Protein AF-A0A8T7A1K0-F1 (afdb_monomer_lite)

Radius of gyration: 29.69 Å; chains: 1; bounding box: 68×45×91 Å

Structure (mmCIF, N/CA/C/O backbone):
data_AF-A0A8T7A1K0-F1
#
_entry.id   AF-A0A8T7A1K0-F1
#
loop_
_atom_site.group_PDB
_atom_site.id
_atom_site.type_symbol
_atom_site.label_atom_id
_atom_site.label_alt_id
_atom_site.label_comp_id
_atom_site.label_asym_id
_atom_site.label_entity_id
_atom_site.label_seq_id
_atom_site.pdbx_PDB_ins_code
_atom_site.Cartn_x
_atom_site.Cartn_y
_atom_site.Cartn_z
_atom_site.occupancy
_atom_site.B_iso_or_equiv
_atom_site.auth_seq_id
_atom_site.auth_comp_id
_atom_site.auth_asym_id
_atom_site.auth_atom_id
_atom_site.pdbx_PDB_model_num
ATOM 1 N N . MET A 1 1 ? 40.789 17.566 -39.206 1.00 53.28 1 MET A N 1
ATOM 2 C CA . MET A 1 1 ? 39.377 17.241 -39.528 1.00 53.28 1 MET A CA 1
ATOM 3 C C . MET A 1 1 ? 38.989 15.782 -39.251 1.00 53.28 1 MET A C 1
ATOM 5 O O . MET A 1 1 ? 37.881 15.565 -38.792 1.00 53.28 1 MET A O 1
ATOM 9 N N . LYS A 1 2 ? 39.870 14.783 -39.444 1.00 48.75 2 LYS A N 1
ATOM 10 C CA . LYS A 1 2 ? 39.539 13.360 -39.187 1.00 48.75 2 LYS A CA 1
ATOM 11 C C . LYS A 1 2 ? 39.328 12.989 -37.703 1.00 48.75 2 LYS A C 1
ATOM 13 O O . LYS A 1 2 ? 38.515 12.124 -37.417 1.00 48.75 2 LYS A O 1
ATOM 18 N N . ILE A 1 3 ? 39.993 13.676 -36.768 1.00 56.47 3 ILE A N 1
ATOM 19 C CA . ILE A 1 3 ? 39.852 13.426 -35.317 1.00 56.47 3 ILE A CA 1
ATOM 20 C C . ILE A 1 3 ? 38.494 13.916 -34.776 1.00 56.47 3 ILE A C 1
ATOM 22 O O . ILE A 1 3 ? 37.881 13.238 -33.961 1.00 56.47 3 ILE A O 1
ATOM 26 N N . PHE A 1 4 ? 37.968 15.035 -35.289 1.00 53.81 4 PHE A N 1
ATOM 27 C CA . PHE A 1 4 ? 36.650 15.550 -34.889 1.00 53.81 4 PHE A CA 1
ATOM 28 C C . PHE A 1 4 ? 35.489 14.649 -35.346 1.00 53.81 4 PHE A C 1
ATOM 30 O O . PHE A 1 4 ? 34.501 14.531 -34.631 1.00 53.81 4 PHE A O 1
ATOM 37 N N . LEU A 1 5 ? 35.623 13.956 -36.486 1.00 52.69 5 LEU A N 1
ATOM 38 C CA . LEU A 1 5 ? 34.610 13.000 -36.952 1.00 52.69 5 LEU A CA 1
ATOM 39 C C . LEU A 1 5 ? 34.560 11.726 -36.087 1.00 52.69 5 LEU A C 1
ATOM 41 O O . LEU A 1 5 ? 33.483 11.190 -35.850 1.00 52.69 5 LEU A O 1
ATOM 45 N N . ALA A 1 6 ? 35.711 11.256 -35.595 1.00 54.78 6 ALA A N 1
ATOM 46 C CA . ALA A 1 6 ? 35.792 10.059 -34.755 1.00 54.78 6 ALA A CA 1
ATOM 47 C C . ALA A 1 6 ? 35.216 10.286 -33.343 1.00 54.78 6 ALA A C 1
ATOM 49 O O . ALA A 1 6 ? 34.571 9.397 -32.796 1.00 54.78 6 ALA A O 1
ATOM 50 N N . ILE A 1 7 ? 35.389 11.488 -32.778 1.00 59.19 7 ILE A N 1
ATOM 51 C CA . ILE A 1 7 ? 34.810 11.859 -31.475 1.00 59.19 7 ILE A CA 1
ATOM 52 C C . ILE A 1 7 ? 33.282 12.020 -31.577 1.00 59.19 7 ILE A C 1
ATOM 54 O O . ILE A 1 7 ? 32.561 11.572 -30.689 1.00 59.19 7 ILE A O 1
ATOM 58 N N . ALA A 1 8 ? 32.770 12.578 -32.679 1.00 58.97 8 ALA A N 1
ATOM 59 C CA . ALA A 1 8 ? 31.328 12.705 -32.909 1.00 58.97 8 ALA A CA 1
ATOM 60 C C . ALA A 1 8 ? 30.619 11.345 -33.091 1.00 58.97 8 ALA A C 1
ATOM 62 O O . ALA A 1 8 ? 29.506 11.165 -32.605 1.00 58.97 8 ALA A O 1
ATOM 63 N N . LEU A 1 9 ? 31.272 10.372 -33.740 1.00 56.09 9 LEU A N 1
ATOM 64 C CA . LEU A 1 9 ? 30.742 9.010 -33.905 1.00 56.09 9 LEU A CA 1
ATOM 65 C C . LEU A 1 9 ? 30.748 8.193 -32.605 1.00 56.09 9 LEU A C 1
ATOM 67 O O . LEU A 1 9 ? 29.850 7.383 -32.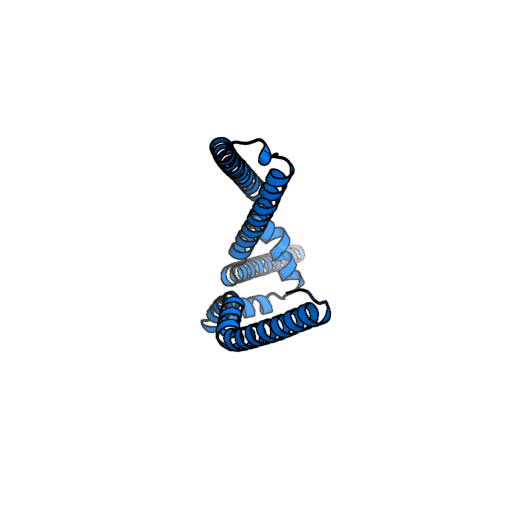413 1.00 56.09 9 LEU A O 1
ATOM 71 N N . LEU A 1 10 ? 31.715 8.421 -31.708 1.00 54.88 10 LEU A N 1
ATOM 72 C CA . LEU A 1 10 ? 31.738 7.799 -30.379 1.00 54.88 10 LEU A CA 1
ATOM 73 C C . LEU A 1 10 ? 30.656 8.368 -29.453 1.00 54.88 10 LEU A C 1
ATOM 75 O O . LEU A 1 10 ? 30.056 7.617 -28.698 1.00 54.88 10 LEU A O 1
ATOM 79 N N . LEU A 1 11 ? 30.372 9.672 -29.520 1.00 55.16 11 LEU A N 1
ATOM 80 C CA . LEU A 1 11 ? 29.328 10.296 -28.696 1.00 55.16 11 LEU A CA 1
ATOM 81 C C . LEU A 1 11 ? 27.905 9.892 -29.122 1.00 55.16 11 LEU A C 1
ATOM 83 O O . LEU A 1 11 ? 27.034 9.771 -28.266 1.00 55.16 11 LEU A O 1
ATOM 87 N N . ALA A 1 12 ? 27.673 9.634 -30.414 1.00 53.94 12 ALA A N 1
ATOM 88 C CA . ALA A 1 12 ? 26.360 9.232 -30.928 1.00 53.94 12 ALA A CA 1
ATOM 89 C C . ALA A 1 12 ? 25.949 7.795 -30.541 1.00 53.94 12 ALA A C 1
ATOM 91 O O . ALA A 1 12 ? 24.758 7.498 -30.450 1.00 53.94 12 ALA A O 1
ATOM 92 N N . SER A 1 13 ? 26.904 6.892 -30.298 1.00 51.44 13 SER A N 1
ATOM 93 C CA . SER A 1 13 ? 26.605 5.518 -29.872 1.00 51.44 13 SER A CA 1
ATOM 94 C C . SER A 1 13 ? 26.234 5.421 -28.388 1.00 51.44 13 SER A C 1
ATOM 96 O O . SER A 1 13 ? 25.385 4.599 -28.040 1.00 51.44 13 SER A O 1
ATOM 98 N N . PHE A 1 14 ? 26.772 6.289 -27.522 1.00 54.78 14 PHE A N 1
ATOM 99 C CA . PHE A 1 14 ? 26.400 6.312 -26.099 1.00 54.78 14 PHE A CA 1
ATOM 100 C C . PHE A 1 14 ? 24.964 6.793 -25.860 1.00 54.78 14 PHE A C 1
ATOM 102 O O . PHE A 1 14 ? 24.292 6.248 -24.987 1.00 54.78 14 PHE A O 1
ATOM 109 N N . THR A 1 15 ? 24.460 7.751 -26.647 1.00 55.81 15 THR A N 1
ATOM 110 C CA . THR A 1 15 ? 23.070 8.223 -26.510 1.00 55.81 15 THR A CA 1
ATOM 111 C C . THR A 1 15 ? 22.068 7.139 -26.903 1.00 55.81 15 THR A C 1
ATOM 113 O O . THR A 1 15 ? 21.140 6.872 -26.152 1.00 55.81 15 THR A O 1
ATOM 116 N N . SER A 1 16 ? 22.316 6.413 -28.003 1.00 59.16 16 SER A N 1
ATOM 117 C CA . SER A 1 16 ? 21.423 5.325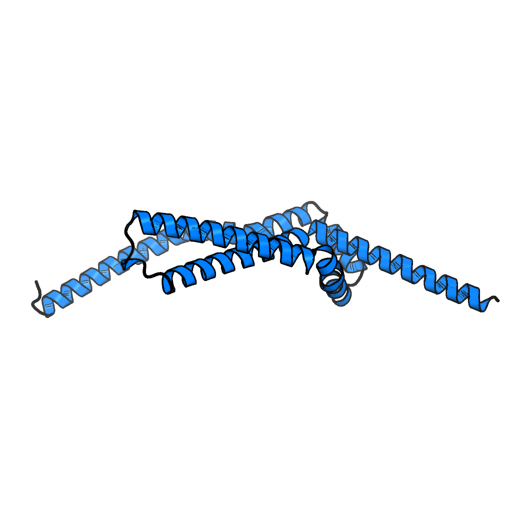 -28.444 1.00 59.16 16 SER A CA 1
ATOM 118 C C . SER A 1 16 ? 21.327 4.154 -27.455 1.00 59.16 16 SER A C 1
ATOM 120 O O . SER A 1 16 ? 20.294 3.497 -27.371 1.00 59.16 16 SER A O 1
ATOM 122 N N . MET A 1 17 ? 22.397 3.899 -26.695 1.00 61.34 17 MET A N 1
ATOM 123 C CA . MET A 1 17 ? 22.438 2.821 -25.708 1.00 61.34 17 MET A CA 1
ATOM 124 C C . MET A 1 17 ? 21.733 3.222 -24.404 1.00 61.34 17 MET A C 1
ATOM 126 O O . MET A 1 17 ? 21.001 2.411 -23.841 1.00 61.34 17 MET A O 1
ATOM 130 N N . ALA A 1 18 ? 21.886 4.475 -23.960 1.00 62.19 18 ALA A N 1
ATOM 131 C CA . ALA A 1 18 ? 21.179 4.997 -22.790 1.00 62.19 18 ALA A CA 1
ATOM 132 C C . ALA A 1 18 ? 19.656 5.044 -23.008 1.00 62.19 18 ALA A C 1
ATOM 134 O O . ALA A 1 18 ? 18.913 4.566 -22.154 1.00 62.19 18 ALA A O 1
ATOM 135 N N . ASP A 1 19 ? 19.208 5.516 -24.176 1.00 67.88 19 ASP A N 1
ATOM 136 C CA . ASP A 1 19 ? 17.781 5.569 -24.520 1.00 67.88 19 ASP A CA 1
ATOM 137 C C . ASP A 1 19 ? 17.158 4.159 -24.541 1.00 67.88 19 ASP A C 1
ATOM 139 O O . ASP A 1 19 ? 16.056 3.948 -24.038 1.00 67.88 19 ASP A O 1
ATOM 143 N N . SER A 1 20 ? 17.904 3.158 -25.028 1.00 85.25 20 SER A N 1
ATOM 144 C CA . SER A 1 20 ? 17.440 1.766 -25.029 1.00 85.25 20 SER A CA 1
ATOM 145 C C . SER A 1 20 ? 17.338 1.141 -23.633 1.00 85.25 20 SER A C 1
ATOM 147 O O . SER A 1 20 ? 16.498 0.270 -23.421 1.00 85.25 20 SER A O 1
ATOM 149 N N . TYR A 1 21 ? 18.156 1.581 -22.667 1.00 94.19 21 TYR A N 1
ATOM 150 C CA . TYR A 1 21 ? 18.062 1.083 -21.294 1.00 94.19 21 TYR A CA 1
ATOM 151 C C . TYR A 1 21 ? 16.841 1.676 -20.572 1.00 94.19 21 TYR A C 1
ATOM 153 O O . TYR A 1 21 ? 16.100 0.964 -19.893 1.00 94.19 21 TYR A O 1
ATOM 161 N N . ASP A 1 22 ? 16.564 2.960 -20.781 1.00 95.31 22 ASP A N 1
ATOM 162 C CA . ASP A 1 22 ? 15.421 3.626 -20.148 1.00 95.31 22 ASP A CA 1
ATOM 163 C C . ASP A 1 22 ? 14.092 3.043 -20.615 1.00 95.31 22 ASP A C 1
ATOM 165 O O . ASP A 1 22 ? 13.174 2.877 -19.811 1.00 95.31 22 ASP A O 1
ATOM 169 N N . ASP A 1 23 ? 13.990 2.687 -21.892 1.00 95.94 23 ASP A N 1
ATOM 170 C CA . ASP A 1 23 ? 12.780 2.081 -22.438 1.00 95.94 23 ASP A CA 1
ATOM 171 C C . ASP A 1 23 ? 12.553 0.653 -21.918 1.00 95.94 23 ASP A C 1
ATOM 173 O O . ASP A 1 23 ? 11.423 0.306 -21.561 1.00 95.94 23 ASP A O 1
ATOM 177 N N . ASP A 1 24 ? 13.614 -0.147 -21.766 1.00 97.31 24 ASP A N 1
ATOM 178 C CA . ASP A 1 24 ? 13.517 -1.474 -21.145 1.00 97.31 24 ASP A CA 1
ATOM 179 C C . ASP A 1 24 ? 13.132 -1.379 -19.656 1.00 97.31 24 ASP A C 1
ATOM 181 O O . ASP A 1 24 ? 12.314 -2.166 -19.170 1.00 97.31 24 ASP A O 1
ATOM 185 N N . LEU A 1 25 ? 13.643 -0.380 -18.926 1.00 97.88 25 LEU A N 1
ATOM 186 C CA . LEU A 1 25 ? 13.252 -0.120 -17.535 1.00 97.88 25 LEU A CA 1
ATOM 187 C C . LEU A 1 25 ? 11.793 0.310 -17.412 1.00 97.88 25 LEU A C 1
ATOM 189 O O . LEU A 1 25 ? 11.070 -0.246 -16.585 1.00 97.88 25 LEU A O 1
ATOM 193 N N . LYS A 1 26 ? 11.327 1.241 -18.253 1.00 97.06 26 LYS A N 1
ATOM 194 C CA . LYS A 1 26 ? 9.899 1.603 -18.305 1.00 97.06 26 LYS A CA 1
ATOM 195 C C . LYS A 1 26 ? 9.056 0.366 -18.564 1.00 97.06 26 LYS A C 1
ATOM 197 O O . LYS A 1 26 ? 8.048 0.155 -17.890 1.00 97.06 26 LYS A O 1
ATOM 202 N N . LYS A 1 27 ? 9.493 -0.502 -19.485 1.00 97.50 27 LYS A N 1
ATOM 203 C CA . LYS A 1 27 ? 8.764 -1.734 -19.769 1.00 97.50 27 LYS A CA 1
ATOM 204 C C . LYS A 1 27 ? 8.715 -2.666 -18.563 1.00 97.50 27 LYS A C 1
ATOM 206 O O . LYS A 1 27 ? 7.658 -3.223 -18.259 1.00 97.50 27 LYS A O 1
ATOM 211 N N . LEU A 1 28 ? 9.830 -2.815 -17.854 1.00 97.75 28 LEU A N 1
ATOM 212 C CA . LEU A 1 28 ? 9.885 -3.581 -16.614 1.00 97.75 28 LEU A CA 1
ATOM 213 C C . LEU A 1 28 ? 8.939 -2.999 -15.553 1.00 97.75 28 LEU A C 1
ATOM 215 O O . LEU A 1 28 ? 8.221 -3.753 -14.892 1.00 97.75 28 LEU A O 1
ATOM 219 N N . PHE A 1 29 ? 8.896 -1.674 -15.404 1.00 97.56 29 PHE A N 1
ATOM 220 C CA . PHE A 1 29 ? 8.034 -0.981 -14.441 1.00 97.56 29 PHE A CA 1
ATOM 221 C C . PHE A 1 29 ? 6.548 -1.139 -14.762 1.00 97.56 29 PHE A C 1
ATOM 223 O O . PHE A 1 29 ? 5.745 -1.346 -13.848 1.00 97.56 29 PHE A O 1
ATOM 230 N N . GLU A 1 30 ? 6.180 -1.115 -16.045 1.00 96.25 30 GLU A N 1
ATOM 231 C CA . GLU A 1 30 ? 4.830 -1.454 -16.502 1.00 96.25 30 GLU A CA 1
ATOM 232 C C . GLU A 1 30 ? 4.459 -2.890 -16.128 1.00 96.25 30 GLU A C 1
ATOM 234 O O . GLU A 1 30 ? 3.409 -3.120 -15.527 1.00 96.25 30 GLU A O 1
ATOM 239 N N . LEU A 1 31 ? 5.324 -3.854 -16.468 1.00 96.06 31 LEU A N 1
ATOM 240 C CA . LEU A 1 31 ? 5.070 -5.277 -16.240 1.00 96.06 31 LEU A CA 1
ATOM 241 C C . LEU A 1 31 ? 4.920 -5.592 -14.751 1.00 96.06 31 LEU A C 1
ATOM 243 O O . LEU A 1 31 ? 4.029 -6.346 -14.375 1.00 96.06 31 LEU A O 1
ATOM 247 N N . THR A 1 32 ? 5.762 -4.993 -13.909 1.00 95.06 32 THR A N 1
ATOM 248 C CA . THR A 1 32 ? 5.803 -5.228 -12.455 1.00 95.06 32 THR A CA 1
ATOM 249 C C . THR A 1 32 ? 4.845 -4.336 -11.661 1.00 95.06 32 THR A C 1
ATOM 251 O O . THR A 1 32 ? 4.677 -4.524 -10.455 1.00 95.06 32 THR A O 1
ATOM 254 N N . GLY A 1 33 ? 4.175 -3.386 -12.321 1.00 94.62 33 GLY A N 1
ATOM 255 C CA . GLY A 1 33 ? 3.142 -2.549 -11.718 1.00 94.62 33 GLY A CA 1
ATOM 256 C C . GLY A 1 33 ? 3.669 -1.460 -10.780 1.00 94.62 33 GLY A C 1
ATOM 257 O O . GLY A 1 33 ? 2.968 -1.092 -9.836 1.00 94.62 33 GLY A O 1
ATOM 258 N N . VAL A 1 34 ? 4.861 -0.907 -11.026 1.00 94.75 34 VAL A N 1
ATOM 259 C CA . VAL A 1 34 ? 5.463 0.150 -10.182 1.00 94.75 34 VAL A CA 1
ATOM 260 C C . VAL A 1 34 ? 4.528 1.353 -10.021 1.00 94.75 34 VAL A C 1
ATOM 262 O O . VAL A 1 34 ? 4.335 1.834 -8.905 1.00 94.75 34 VAL A O 1
ATOM 265 N N . LYS A 1 35 ? 3.849 1.779 -11.093 1.00 93.62 35 LYS A N 1
ATOM 266 C CA . LYS A 1 35 ? 2.841 2.852 -11.038 1.00 93.62 35 LYS A CA 1
ATOM 267 C C . LYS A 1 35 ? 1.665 2.533 -10.111 1.00 93.62 35 LYS A C 1
ATOM 269 O O . LYS A 1 35 ? 1.218 3.396 -9.355 1.00 93.62 35 LYS A O 1
ATOM 274 N N . ASN A 1 36 ? 1.186 1.291 -10.131 1.00 91.88 36 ASN A N 1
ATOM 275 C CA . ASN A 1 36 ? 0.113 0.853 -9.238 1.00 91.88 36 ASN A CA 1
ATOM 276 C C . ASN A 1 36 ? 0.596 0.802 -7.786 1.00 91.88 36 ASN A C 1
ATOM 278 O O . ASN A 1 36 ? -0.141 1.205 -6.891 1.00 91.88 36 ASN A O 1
ATOM 282 N N . ASN A 1 37 ? 1.843 0.383 -7.554 1.00 90.81 37 ASN A N 1
ATOM 283 C CA . ASN A 1 37 ? 2.454 0.397 -6.225 1.00 90.81 37 ASN A CA 1
ATOM 284 C C . ASN A 1 37 ? 2.613 1.830 -5.697 1.00 90.81 37 ASN A C 1
ATOM 286 O O . ASN A 1 37 ? 2.309 2.083 -4.533 1.00 90.81 37 ASN A O 1
ATOM 290 N N . TYR A 1 38 ? 3.003 2.780 -6.554 1.00 93.00 38 TYR A N 1
ATOM 291 C CA . TYR A 1 38 ? 3.070 4.202 -6.208 1.00 93.00 38 TYR A CA 1
ATOM 292 C C . TYR A 1 38 ? 1.698 4.750 -5.783 1.00 93.00 38 TYR A C 1
ATOM 294 O O . TYR A 1 38 ? 1.559 5.354 -4.719 1.00 93.00 38 TYR A O 1
ATOM 302 N N . ALA A 1 39 ? 0.649 4.471 -6.564 1.00 91.88 39 ALA A N 1
ATOM 303 C CA . ALA A 1 39 ? -0.719 4.840 -6.198 1.00 91.88 39 ALA A CA 1
ATOM 304 C C . ALA A 1 39 ? -1.191 4.137 -4.908 1.00 91.88 39 ALA A C 1
ATOM 306 O O . ALA A 1 39 ? -1.843 4.751 -4.060 1.00 91.88 39 ALA A O 1
ATOM 307 N N . GLY A 1 40 ? -0.830 2.864 -4.730 1.00 91.38 40 GLY A N 1
ATOM 308 C CA . GLY A 1 40 ? -1.123 2.078 -3.534 1.00 91.38 40 GLY A CA 1
ATOM 309 C C . GLY A 1 40 ? -0.503 2.673 -2.270 1.00 91.38 40 GLY A C 1
ATOM 310 O O . GLY A 1 40 ? -1.187 2.780 -1.253 1.00 91.38 40 GLY A O 1
ATOM 311 N N . LEU A 1 41 ? 0.747 3.138 -2.343 1.00 91.06 41 LEU A N 1
ATOM 312 C CA . LEU A 1 41 ? 1.426 3.810 -1.233 1.00 91.06 41 LEU A CA 1
ATOM 313 C C . LEU A 1 41 ? 0.671 5.072 -0.792 1.00 91.06 41 LEU A C 1
ATOM 315 O O . LEU A 1 41 ? 0.445 5.269 0.402 1.00 91.06 41 LEU A O 1
ATOM 319 N N . ASN A 1 42 ? 0.208 5.883 -1.747 1.00 91.69 42 ASN A N 1
ATOM 320 C CA . ASN A 1 42 ? -0.595 7.072 -1.446 1.00 91.69 42 ASN A CA 1
ATOM 321 C C . ASN A 1 42 ? -1.908 6.707 -0.738 1.00 91.69 42 ASN A C 1
ATOM 323 O O . ASN A 1 42 ? -2.300 7.374 0.218 1.00 91.69 42 ASN A O 1
ATOM 327 N N . ASN A 1 43 ? -2.562 5.614 -1.140 1.00 92.00 43 ASN A N 1
ATOM 328 C CA . ASN A 1 43 ? -3.765 5.130 -0.458 1.00 92.00 43 ASN A CA 1
ATOM 329 C C . ASN A 1 43 ? -3.475 4.653 0.973 1.00 92.00 43 ASN A C 1
ATOM 331 O O . ASN A 1 43 ? -4.275 4.907 1.874 1.00 92.00 43 ASN A O 1
ATOM 335 N N . VAL A 1 44 ? -2.330 4.005 1.213 1.00 93.38 44 VAL A N 1
ATOM 336 C CA . VAL A 1 44 ? -1.902 3.622 2.570 1.00 93.38 44 VAL A CA 1
ATOM 337 C C . VAL A 1 44 ? -1.724 4.859 3.450 1.00 93.38 44 VAL A C 1
ATOM 339 O O . VAL A 1 44 ? -2.241 4.882 4.568 1.00 93.38 44 VAL A O 1
ATOM 342 N N . ILE A 1 45 ? -1.068 5.906 2.940 1.00 94.06 45 ILE A N 1
ATOM 343 C CA . ILE A 1 45 ? -0.894 7.172 3.666 1.00 94.06 45 ILE A CA 1
ATOM 344 C C . ILE A 1 45 ? -2.255 7.814 3.956 1.00 94.06 45 ILE A C 1
ATOM 346 O O . ILE A 1 45 ? -2.511 8.200 5.093 1.00 94.06 45 ILE A O 1
ATOM 350 N N . ILE A 1 46 ? -3.164 7.867 2.977 1.00 95.25 46 ILE A N 1
ATOM 351 C CA . ILE A 1 46 ? -4.523 8.404 3.165 1.00 95.25 46 ILE A CA 1
ATOM 352 C C . ILE A 1 46 ? -5.275 7.644 4.266 1.00 95.25 46 ILE A C 1
ATOM 354 O O . ILE A 1 46 ? -5.892 8.267 5.130 1.00 95.25 46 ILE A O 1
ATOM 358 N N . ASN A 1 47 ? -5.196 6.313 4.284 1.00 94.12 47 ASN A N 1
ATOM 359 C CA . ASN A 1 47 ? -5.846 5.499 5.314 1.00 94.12 47 ASN A CA 1
ATOM 360 C C . ASN A 1 47 ? -5.247 5.752 6.709 1.00 94.12 47 ASN A C 1
ATOM 362 O O . ASN A 1 47 ? -5.978 5.826 7.698 1.00 94.12 47 ASN A O 1
ATOM 366 N N . GLN A 1 48 ? -3.928 5.943 6.802 1.00 93.00 48 GLN A N 1
ATOM 367 C CA . GLN A 1 48 ? -3.266 6.319 8.056 1.00 93.00 48 GLN A CA 1
ATOM 368 C C . GLN A 1 48 ? -3.663 7.732 8.507 1.00 93.00 48 GLN A C 1
ATOM 370 O O . GLN A 1 48 ? -3.961 7.942 9.685 1.00 93.00 48 GLN A O 1
ATOM 375 N N . MET A 1 49 ? -3.746 8.686 7.574 1.00 94.44 49 MET A N 1
ATOM 376 C CA . MET A 1 49 ? -4.260 10.032 7.836 1.00 94.44 49 MET A CA 1
ATOM 377 C C . MET A 1 49 ? -5.701 9.984 8.343 1.00 94.44 49 MET A C 1
ATOM 379 O O . MET A 1 49 ? -6.041 10.734 9.253 1.00 94.44 49 MET A O 1
ATOM 383 N N . GLN A 1 50 ? -6.540 9.099 7.796 1.00 93.62 50 GLN A N 1
ATOM 384 C CA . GLN A 1 50 ? -7.916 8.910 8.251 1.00 93.62 50 GLN A CA 1
ATOM 385 C C . GLN A 1 50 ? -7.963 8.483 9.715 1.00 93.62 50 GLN A C 1
ATOM 387 O O . GLN A 1 50 ? -8.647 9.119 10.518 1.00 93.62 50 GLN A O 1
ATOM 392 N N . ALA A 1 51 ? -7.217 7.434 10.064 1.00 94.31 51 ALA A N 1
ATOM 393 C CA . ALA A 1 51 ? -7.162 6.933 11.431 1.00 94.31 51 ALA A CA 1
ATOM 394 C C . ALA A 1 51 ? -6.686 8.022 12.407 1.00 94.31 51 ALA A C 1
ATOM 396 O O . ALA A 1 51 ? -7.350 8.277 13.410 1.00 94.31 51 ALA A O 1
ATOM 397 N N . GLY A 1 52 ? -5.596 8.724 12.075 1.00 95.19 52 GLY A N 1
ATOM 398 C CA . GLY A 1 52 ? -5.065 9.808 12.905 1.00 95.19 52 GLY A CA 1
ATOM 399 C C . GLY A 1 52 ? -6.020 10.999 13.036 1.00 95.19 52 GLY A C 1
ATOM 400 O O . GLY A 1 52 ? -6.177 11.544 14.127 1.00 95.19 52 GLY A O 1
ATOM 401 N N . PHE A 1 53 ? -6.705 11.376 11.953 1.00 96.19 53 PHE A N 1
ATOM 402 C CA . PHE A 1 53 ? -7.669 12.477 11.950 1.00 96.19 53 PHE A CA 1
ATOM 403 C C . PHE A 1 53 ? -8.855 12.201 12.880 1.00 96.19 53 PHE A C 1
ATOM 405 O O . PHE A 1 53 ? -9.196 13.043 13.710 1.00 96.19 53 PHE A O 1
ATOM 412 N N . PHE A 1 54 ? -9.469 11.018 12.777 1.00 92.62 54 PHE A N 1
ATOM 413 C CA . PHE A 1 54 ? -10.609 10.669 13.628 1.00 92.62 54 PHE A CA 1
ATOM 414 C C . PHE A 1 54 ? -10.196 10.410 15.077 1.00 92.62 54 PHE A C 1
ATOM 416 O O . PHE A 1 54 ? -10.901 10.842 15.983 1.00 92.62 54 PHE A O 1
ATOM 423 N N . GLN A 1 55 ? -9.022 9.821 15.315 1.00 94.19 55 GLN A N 1
ATOM 424 C CA . GLN A 1 55 ? -8.485 9.690 16.670 1.00 94.19 55 GLN A CA 1
ATOM 425 C C . GLN A 1 55 ? -8.261 11.060 17.328 1.00 94.19 55 GLN A C 1
ATOM 427 O O . GLN A 1 55 ? -8.599 11.250 18.495 1.00 94.19 55 GLN A O 1
ATOM 432 N N . ALA A 1 56 ? -7.713 12.030 16.591 1.00 93.81 56 ALA A N 1
ATOM 433 C CA . ALA A 1 56 ? -7.543 13.389 17.095 1.00 93.81 56 ALA A CA 1
ATOM 434 C C . ALA A 1 56 ? -8.898 14.059 17.367 1.00 93.81 56 ALA A C 1
ATOM 436 O O . ALA A 1 56 ? -9.046 14.747 18.378 1.00 93.81 56 ALA A O 1
ATOM 437 N N . ALA A 1 57 ? -9.895 13.840 16.507 1.00 93.19 57 ALA A N 1
ATOM 438 C CA . ALA A 1 57 ? -11.246 14.341 16.729 1.00 93.19 57 ALA A CA 1
ATOM 439 C C . ALA A 1 57 ? -11.861 13.764 18.015 1.00 93.19 57 ALA A C 1
ATOM 441 O O . ALA A 1 57 ? -12.345 14.534 18.839 1.00 93.19 57 ALA A O 1
ATOM 442 N N . ASP A 1 58 ? -11.756 12.453 18.240 1.00 89.88 58 ASP A N 1
ATOM 443 C CA . ASP A 1 58 ? -12.273 11.789 19.447 1.00 89.88 58 ASP A CA 1
ATOM 444 C C . ASP A 1 58 ? -11.618 12.304 20.740 1.00 89.88 58 ASP A C 1
ATOM 446 O O . ASP A 1 58 ? -12.251 12.338 21.793 1.00 89.88 58 ASP A O 1
ATOM 450 N N . GLN A 1 59 ? -10.353 12.729 20.675 1.00 91.44 59 GLN A N 1
ATOM 451 C CA . GLN A 1 59 ? -9.631 13.284 21.825 1.00 91.44 59 GLN A CA 1
ATOM 452 C C . GLN A 1 59 ? -9.969 14.751 22.114 1.00 91.44 59 GLN A C 1
ATOM 454 O O . GLN A 1 59 ? -9.863 15.186 23.260 1.00 91.44 59 GLN A O 1
ATOM 459 N N . ASN A 1 60 ? -10.330 15.523 21.087 1.00 92.00 60 ASN A N 1
ATOM 460 C CA . ASN A 1 60 ? -10.507 16.976 21.190 1.00 92.00 60 ASN A CA 1
ATOM 461 C C . ASN A 1 60 ? -11.977 17.416 21.165 1.00 92.00 60 ASN A C 1
ATOM 463 O O . ASN A 1 60 ? -12.276 18.574 21.451 1.00 92.00 60 ASN A O 1
ATOM 467 N N . ILE A 1 61 ? -12.898 16.512 20.835 1.00 90.88 61 ILE A N 1
ATOM 468 C CA . ILE A 1 61 ? -14.337 16.756 20.866 1.00 90.88 61 ILE A CA 1
ATOM 469 C C . ILE A 1 61 ? -14.906 16.039 22.083 1.00 90.88 61 ILE A C 1
ATOM 471 O O . ILE A 1 61 ? -14.924 14.811 22.142 1.00 90.88 61 ILE A O 1
ATOM 475 N N . ASP A 1 62 ? -15.424 16.802 23.047 1.00 87.88 62 ASP A N 1
ATOM 476 C CA . ASP A 1 62 ? -16.104 16.221 24.202 1.00 87.88 62 ASP A CA 1
ATOM 477 C C . ASP A 1 62 ? -17.487 15.685 23.808 1.00 87.88 62 ASP A C 1
ATOM 479 O O . ASP A 1 62 ? -18.528 16.325 23.989 1.00 87.88 62 ASP A O 1
ATOM 483 N N . ALA A 1 63 ? -17.495 14.466 23.272 1.00 80.12 63 ALA A N 1
ATOM 484 C CA . ALA A 1 63 ? -18.698 13.780 22.826 1.00 80.12 63 ALA A CA 1
ATOM 485 C C . ALA A 1 63 ? -19.719 13.529 23.954 1.00 80.12 63 ALA A C 1
ATOM 487 O O . ALA A 1 63 ? -20.874 13.221 23.656 1.00 80.12 63 ALA A O 1
ATOM 488 N N . LYS A 1 64 ? -19.340 13.667 25.237 1.00 82.25 64 LYS A N 1
ATOM 489 C CA . LYS A 1 64 ? -20.264 13.505 26.376 1.00 82.25 64 LYS A CA 1
ATOM 490 C C . LYS A 1 64 ? -21.217 14.689 26.528 1.00 82.25 64 LYS A C 1
ATOM 492 O O . LYS A 1 64 ? -22.264 14.540 27.150 1.00 82.25 64 LYS A O 1
ATOM 497 N N . THR A 1 65 ? -20.867 15.840 25.957 1.00 88.31 65 THR A N 1
ATOM 498 C CA . THR A 1 65 ? -21.686 17.063 26.000 1.00 88.31 65 THR A CA 1
ATOM 499 C C . THR A 1 65 ? -22.686 17.164 24.848 1.00 88.31 65 THR A C 1
ATOM 501 O O . THR A 1 65 ? -23.529 18.058 24.844 1.00 88.31 65 THR A O 1
ATOM 504 N N . LEU A 1 66 ? -22.611 16.247 23.879 1.00 91.50 66 LEU A N 1
ATOM 505 C CA . LEU A 1 66 ? -23.414 16.269 22.662 1.00 91.50 66 LEU A CA 1
ATOM 506 C C . LEU A 1 66 ? -24.643 15.361 22.778 1.00 91.50 66 LEU A C 1
ATOM 508 O O . LEU A 1 66 ? -24.553 14.226 23.256 1.00 91.50 66 LEU A O 1
ATOM 512 N N . THR A 1 67 ? -25.780 15.822 22.258 1.00 94.62 67 THR A N 1
ATOM 513 C CA . THR A 1 67 ? -26.934 14.960 21.966 1.00 94.62 67 THR A CA 1
ATOM 514 C C . THR A 1 67 ? -26.615 13.998 20.818 1.00 94.62 67 THR A C 1
ATOM 516 O O . THR A 1 67 ? -25.670 14.209 20.057 1.00 94.62 67 THR A O 1
ATOM 519 N N . GLU A 1 68 ? -27.417 12.947 20.639 1.00 91.62 68 GLU A N 1
ATOM 520 C CA . GLU A 1 68 ? -27.228 12.001 19.526 1.00 91.62 68 GLU A CA 1
ATOM 521 C C . GLU A 1 68 ? -27.308 12.680 18.146 1.00 91.62 68 GLU A C 1
ATOM 523 O O . GLU A 1 68 ? -26.486 12.404 17.269 1.00 91.62 68 GLU A O 1
ATOM 528 N N . ASP A 1 69 ? -28.216 13.647 17.973 1.00 93.88 69 ASP A N 1
ATOM 529 C CA . ASP A 1 69 ? -28.310 14.435 16.737 1.00 93.88 69 ASP A CA 1
ATOM 530 C C . ASP A 1 69 ? -27.052 15.281 16.503 1.00 93.88 69 ASP A C 1
ATOM 532 O O . ASP A 1 69 ? -26.541 15.350 15.383 1.00 93.88 69 ASP A O 1
ATOM 536 N N . GLN A 1 70 ? -26.503 15.881 17.563 1.00 91.62 70 GLN A N 1
ATOM 537 C CA . GLN A 1 70 ? -25.260 16.648 17.482 1.00 91.62 70 GLN A CA 1
ATOM 538 C C . GLN A 1 70 ? -24.062 15.750 17.163 1.00 91.62 70 GLN A C 1
ATOM 540 O O . GLN A 1 70 ? -23.236 16.120 16.331 1.00 91.62 70 GLN A O 1
ATOM 545 N N . LYS A 1 71 ? -23.976 14.551 17.752 1.00 90.75 71 LYS A N 1
ATOM 546 C CA . LYS A 1 71 ? -22.926 13.570 17.425 1.00 90.75 71 LYS A CA 1
ATOM 547 C C . LYS A 1 71 ? -22.970 13.178 15.954 1.00 90.75 71 LYS A C 1
ATOM 549 O O . LYS A 1 71 ? -21.928 13.140 15.300 1.00 90.75 71 LYS A O 1
ATOM 554 N N . LYS A 1 72 ? -24.168 12.938 15.410 1.00 92.88 72 LYS A N 1
ATOM 555 C CA . LYS A 1 72 ? -24.342 12.631 13.987 1.00 92.88 72 LYS A CA 1
ATOM 556 C C . LYS A 1 72 ? -23.879 13.791 13.100 1.00 92.88 72 LYS A C 1
ATOM 558 O O . LYS A 1 72 ? -23.085 13.564 12.188 1.00 92.88 72 LYS A O 1
ATOM 563 N N . GLN A 1 73 ? -24.309 15.019 13.399 1.00 93.69 73 GLN A N 1
ATOM 564 C CA . GLN A 1 73 ? -23.886 16.217 12.659 1.00 93.69 73 GLN A CA 1
ATOM 565 C C . GLN A 1 73 ? -22.368 16.419 12.719 1.00 93.69 73 GLN A C 1
ATOM 567 O O . GLN A 1 73 ? -21.736 16.685 11.699 1.00 93.69 73 GLN A O 1
ATOM 572 N N . VAL A 1 74 ? -21.759 16.242 13.894 1.00 93.31 74 VAL A N 1
ATOM 573 C CA . VAL A 1 74 ? -20.302 16.306 14.068 1.00 93.31 74 VAL A CA 1
ATOM 574 C C . VAL A 1 74 ? -19.600 15.234 13.240 1.00 93.31 74 VAL A C 1
ATOM 576 O O . VAL A 1 74 ? -18.646 15.550 12.531 1.00 93.31 74 VAL A O 1
ATOM 579 N N . GLY A 1 75 ? -20.097 13.998 13.242 1.00 92.12 75 GLY A N 1
ATOM 580 C CA . GLY A 1 75 ? -19.558 12.924 12.410 1.00 92.12 75 GLY A CA 1
ATOM 581 C C . GLY A 1 75 ? -19.613 13.238 10.910 1.00 92.12 75 GLY A C 1
ATOM 582 O O . GLY A 1 75 ? -18.642 12.996 10.192 1.00 92.12 75 GLY A O 1
ATOM 583 N N . GLU A 1 76 ? -20.716 13.811 10.425 1.00 95.19 76 GLU A N 1
ATOM 584 C CA . GLU A 1 76 ? -20.859 14.246 9.028 1.00 95.19 76 GLU A CA 1
ATOM 585 C C . GLU A 1 76 ? -19.905 15.402 8.685 1.00 95.19 76 GLU A C 1
ATOM 587 O O . GLU A 1 76 ? -19.234 15.356 7.651 1.00 95.19 76 GLU A O 1
ATOM 592 N N . MET A 1 77 ? -19.763 16.389 9.577 1.00 94.81 77 MET A N 1
ATOM 593 C CA . MET A 1 77 ? -18.805 17.489 9.414 1.00 94.81 77 MET A CA 1
ATOM 594 C C . MET A 1 77 ? -17.361 16.984 9.363 1.00 94.81 77 MET A C 1
ATOM 596 O O . MET A 1 77 ? -16.607 17.386 8.478 1.00 94.81 77 MET A O 1
ATOM 600 N N . LEU A 1 78 ? -16.973 16.081 10.267 1.00 95.31 78 LEU A N 1
ATOM 601 C CA . LEU A 1 78 ? -15.634 15.490 10.289 1.00 95.31 78 LEU A CA 1
ATOM 602 C C . LEU A 1 78 ? -15.346 14.712 9.004 1.00 95.31 78 LEU A C 1
ATOM 604 O O . LEU A 1 78 ? -14.288 14.899 8.409 1.00 95.31 78 LEU A O 1
ATOM 608 N N . LYS A 1 79 ? -16.300 13.902 8.525 1.00 95.06 79 LYS A N 1
ATOM 609 C CA . LYS A 1 79 ? -16.174 13.190 7.243 1.00 95.06 79 LYS A CA 1
ATOM 610 C C . LYS A 1 79 ? -15.997 14.151 6.069 1.00 95.06 79 LYS A C 1
ATOM 612 O O . LYS A 1 79 ? -15.115 13.932 5.243 1.00 95.06 79 LYS A O 1
ATOM 617 N N . ALA A 1 80 ? -16.788 15.223 6.006 1.00 96.94 80 ALA A N 1
ATOM 618 C CA . ALA A 1 80 ? -16.668 16.226 4.950 1.00 96.94 80 ALA A CA 1
ATOM 619 C C . ALA A 1 80 ? -15.306 16.940 4.993 1.00 96.94 80 ALA A C 1
ATOM 621 O O . ALA A 1 80 ? -14.644 17.073 3.965 1.00 96.94 80 ALA A O 1
ATOM 622 N N . ARG A 1 81 ? -14.845 17.346 6.185 1.00 96.50 81 ARG A N 1
ATOM 623 C CA . ARG A 1 81 ? -13.535 17.995 6.368 1.00 96.50 81 ARG A CA 1
ATOM 624 C C . ARG A 1 81 ? -12.375 17.070 6.023 1.00 96.50 81 ARG A C 1
ATOM 626 O O . ARG A 1 81 ? -11.446 17.510 5.351 1.00 96.50 81 ARG A O 1
ATO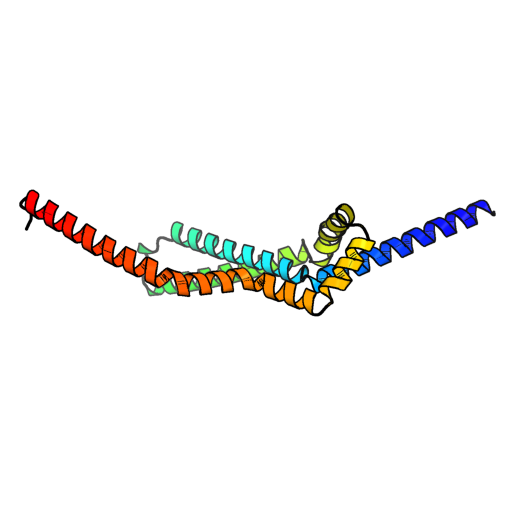M 633 N N . PHE A 1 82 ? -12.453 15.804 6.425 1.00 96.88 82 PHE A N 1
ATOM 634 C CA . PHE A 1 82 ? -11.481 14.794 6.029 1.00 96.88 82 PHE A CA 1
ATOM 635 C C . PHE A 1 82 ? -11.448 14.624 4.505 1.00 96.88 82 PHE A C 1
ATOM 637 O O . PHE A 1 82 ? -10.374 14.634 3.914 1.00 96.88 82 PHE A O 1
ATOM 644 N N . GLY A 1 83 ? -12.614 14.552 3.855 1.00 96.56 83 GLY A N 1
ATOM 645 C CA . GLY A 1 83 ? -12.711 14.471 2.397 1.00 96.56 83 GLY A CA 1
ATOM 646 C C . GLY A 1 83 ? -12.023 15.639 1.681 1.00 96.56 83 GLY A C 1
ATOM 647 O O . GLY A 1 83 ? -11.263 15.417 0.740 1.00 96.56 83 GLY A O 1
ATOM 648 N N . GLU A 1 84 ? -12.224 16.874 2.146 1.00 97.69 84 GLU A N 1
ATOM 649 C CA . GLU A 1 84 ? -11.533 18.050 1.596 1.00 97.69 84 GLU A CA 1
ATOM 650 C C . GLU A 1 84 ? -10.018 18.018 1.848 1.00 97.69 84 GLU A C 1
ATOM 652 O O . GLU A 1 84 ? -9.234 18.333 0.953 1.00 97.69 84 GLU A O 1
ATOM 657 N N . MET A 1 85 ? -9.587 17.566 3.029 1.00 96.69 85 MET A N 1
ATOM 658 C CA . MET A 1 85 ? -8.166 17.377 3.327 1.00 96.69 85 MET A CA 1
ATOM 659 C C . MET A 1 85 ? -7.522 16.346 2.388 1.00 96.69 85 MET A C 1
ATOM 661 O O . MET A 1 85 ? -6.439 16.600 1.865 1.00 96.69 85 MET A O 1
ATOM 665 N N . VAL A 1 86 ? -8.188 15.214 2.130 1.00 97.12 86 VAL A N 1
ATOM 666 C CA . VAL A 1 86 ? -7.697 14.183 1.200 1.00 97.12 86 VAL A CA 1
ATOM 667 C C . VAL A 1 86 ? -7.584 14.730 -0.222 1.00 97.12 86 VAL A C 1
ATOM 669 O O . VAL A 1 86 ? -6.557 14.514 -0.860 1.00 97.12 86 VAL A O 1
ATOM 672 N N . LYS A 1 87 ? -8.570 15.495 -0.709 1.00 97.06 87 LYS A N 1
ATOM 673 C CA . LYS A 1 87 ? -8.484 16.153 -2.028 1.00 97.06 87 LYS A CA 1
ATOM 674 C C . LYS A 1 87 ? -7.304 17.124 -2.115 1.00 97.06 87 LYS A C 1
ATOM 676 O O . LYS A 1 87 ? -6.604 17.155 -3.130 1.00 97.06 87 LYS A O 1
ATOM 681 N N . GLY A 1 88 ? -7.079 17.904 -1.054 1.00 97.25 88 GLY A N 1
ATOM 682 C CA . GLY A 1 88 ? -5.942 18.818 -0.951 1.00 97.25 88 GLY A CA 1
ATOM 683 C C . GLY A 1 88 ? -4.608 18.072 -0.983 1.00 97.25 88 GLY A C 1
ATOM 684 O O . GLY A 1 88 ? -3.723 18.427 -1.756 1.00 97.25 88 GLY A O 1
ATOM 685 N N . TYR A 1 89 ? -4.498 16.990 -0.211 1.00 95.94 89 TYR A N 1
ATOM 686 C CA . TYR A 1 89 ? -3.332 16.109 -0.210 1.00 95.94 89 TYR A CA 1
ATOM 687 C C . TYR A 1 89 ? -3.079 15.489 -1.590 1.00 95.94 89 TYR A C 1
ATOM 689 O O . TYR A 1 89 ? -1.974 15.591 -2.110 1.00 95.94 89 TYR A O 1
ATOM 697 N N . GLN A 1 90 ? -4.099 14.905 -2.222 1.00 94.12 90 GLN A N 1
ATOM 698 C CA . GLN A 1 90 ? -3.972 14.300 -3.550 1.00 94.12 90 GLN A CA 1
ATOM 699 C C . GLN A 1 90 ? -3.513 15.317 -4.600 1.00 94.12 90 GLN A C 1
ATOM 701 O O . GLN A 1 90 ? -2.624 15.008 -5.393 1.00 94.12 90 GLN A O 1
ATOM 706 N N . SER A 1 91 ? -4.070 16.532 -4.573 1.00 96.75 91 SER A N 1
ATOM 707 C CA . SER A 1 91 ? -3.631 17.631 -5.444 1.00 96.75 91 SER A CA 1
ATOM 708 C C . SER A 1 91 ? -2.167 17.988 -5.193 1.00 96.75 91 SER A C 1
ATOM 710 O O . SER A 1 91 ? -1.380 18.047 -6.133 1.00 96.75 91 SER A O 1
ATOM 712 N N . TYR A 1 92 ? -1.788 18.158 -3.924 1.00 96.25 92 TYR A N 1
ATOM 713 C CA . TYR A 1 92 ? -0.425 18.509 -3.533 1.00 96.25 92 TYR A CA 1
ATOM 714 C C . TYR A 1 92 ? 0.594 17.453 -3.970 1.00 96.25 92 TYR A C 1
ATOM 716 O O . TYR A 1 92 ? 1.620 17.794 -4.550 1.00 96.25 92 TYR A O 1
ATOM 724 N N . ILE A 1 93 ? 0.309 16.169 -3.740 1.00 94.31 93 ILE A N 1
ATOM 725 C CA . ILE A 1 93 ? 1.195 15.072 -4.147 1.00 94.31 93 ILE A CA 1
ATOM 726 C C . ILE A 1 93 ? 1.278 14.975 -5.666 1.00 94.31 93 ILE A C 1
ATOM 728 O O . ILE A 1 93 ? 2.374 14.845 -6.194 1.00 94.31 93 ILE A O 1
ATOM 732 N N . SER A 1 94 ? 0.157 15.093 -6.378 1.00 92.88 94 SER A N 1
ATOM 733 C CA . SER A 1 94 ? 0.164 15.044 -7.846 1.00 92.88 94 SER A CA 1
ATOM 734 C C . SER A 1 94 ? 0.961 16.201 -8.458 1.00 92.88 94 SER A C 1
ATOM 736 O O . SER A 1 94 ? 1.585 16.026 -9.498 1.00 92.88 94 SER A O 1
ATOM 738 N N . GLU A 1 95 ? 0.963 17.373 -7.814 1.00 95.56 95 GLU A N 1
ATOM 739 C CA . GLU A 1 95 ? 1.740 18.538 -8.248 1.00 95.56 95 GLU A CA 1
ATOM 740 C C . GLU A 1 95 ? 3.228 18.422 -7.887 1.00 95.56 95 GLU A C 1
ATOM 742 O O . GLU A 1 95 ? 4.090 18.735 -8.704 1.00 95.56 95 GLU A O 1
ATOM 747 N N . LYS A 1 96 ? 3.547 18.018 -6.651 1.00 94.88 96 LYS A N 1
ATOM 748 C CA . LYS A 1 96 ? 4.926 18.031 -6.132 1.00 94.88 96 LYS A CA 1
ATOM 749 C C . LYS A 1 96 ? 5.703 16.754 -6.409 1.00 94.88 96 LYS A C 1
ATOM 751 O O . LYS A 1 96 ? 6.926 16.791 -6.437 1.00 94.88 96 LYS A O 1
ATOM 756 N N . MET A 1 97 ? 5.003 15.641 -6.567 1.00 94.62 97 MET A N 1
ATOM 757 C CA . MET A 1 97 ? 5.565 14.317 -6.803 1.00 94.62 97 MET A CA 1
ATOM 758 C C . MET A 1 97 ? 4.719 13.586 -7.859 1.00 94.62 97 MET A C 1
ATOM 760 O O . MET A 1 97 ? 4.091 12.565 -7.563 1.00 94.62 97 MET A O 1
ATOM 764 N N . PRO A 1 98 ? 4.641 14.098 -9.100 1.00 95.19 98 PRO A N 1
ATOM 765 C CA . PRO A 1 98 ? 4.020 13.341 -10.178 1.00 95.19 98 PRO A CA 1
ATOM 766 C C . PRO A 1 98 ? 4.793 12.033 -10.392 1.00 95.19 98 PRO A C 1
ATOM 768 O O . PRO A 1 98 ? 6.007 11.970 -10.177 1.00 95.19 98 PRO A O 1
ATOM 771 N N . TYR A 1 99 ? 4.085 10.981 -10.808 1.00 94.62 99 TYR A N 1
ATOM 772 C CA . TYR A 1 99 ? 4.679 9.652 -10.978 1.00 94.62 99 TYR A CA 1
ATOM 773 C C . TYR A 1 99 ? 5.887 9.695 -11.913 1.00 94.62 99 TYR A C 1
ATOM 775 O O . TYR A 1 99 ? 6.902 9.081 -11.622 1.00 94.62 99 TYR A O 1
ATOM 783 N N . GLU A 1 100 ? 5.798 10.467 -12.990 1.00 94.62 100 GLU A N 1
ATOM 784 C CA . GLU A 1 100 ? 6.826 10.586 -14.018 1.00 94.62 100 GLU A CA 1
ATOM 785 C C . GLU A 1 100 ? 8.135 11.168 -13.452 1.00 94.62 100 GLU A C 1
ATOM 787 O O . GLU A 1 100 ? 9.221 10.720 -13.815 1.00 94.62 100 GLU A O 1
ATOM 792 N N . THR A 1 101 ? 8.051 12.112 -12.507 1.00 95.38 101 THR A N 1
ATOM 793 C CA . THR A 1 101 ? 9.231 12.647 -11.807 1.00 95.38 101 THR A CA 1
ATOM 794 C C . THR A 1 101 ? 9.815 11.617 -10.849 1.00 95.38 101 THR A C 1
ATOM 796 O O . THR A 1 101 ? 11.021 11.400 -10.851 1.00 95.38 101 THR A O 1
ATOM 799 N N . VAL A 1 102 ? 8.981 10.936 -10.058 1.00 95.62 102 VAL A N 1
ATOM 800 C CA . VAL A 1 102 ? 9.457 9.895 -9.128 1.00 95.62 102 VAL A CA 1
ATOM 801 C C . VAL A 1 102 ? 10.078 8.720 -9.894 1.00 95.62 102 VAL A C 1
ATOM 803 O O . VAL A 1 102 ? 11.107 8.181 -9.493 1.00 95.62 102 VAL A O 1
ATOM 806 N N . GLU A 1 103 ? 9.486 8.332 -11.019 1.00 95.94 103 GLU A N 1
ATOM 807 C CA . GLU A 1 103 ? 10.014 7.315 -11.923 1.00 95.94 103 GLU A CA 1
ATOM 808 C C . GLU A 1 103 ? 11.409 7.695 -12.426 1.00 95.94 103 GLU A C 1
ATOM 810 O O . GLU A 1 103 ? 12.351 6.923 -12.241 1.00 95.94 103 GLU A O 1
ATOM 815 N N . ALA A 1 104 ? 11.553 8.892 -12.999 1.00 95.44 104 ALA A N 1
ATOM 816 C CA . ALA A 1 104 ? 12.803 9.346 -13.598 1.00 95.44 104 ALA A CA 1
ATOM 817 C C . ALA A 1 104 ? 13.910 9.637 -12.573 1.00 95.44 104 ALA A C 1
ATOM 819 O O . ALA A 1 104 ? 15.077 9.353 -12.836 1.00 95.44 104 ALA A O 1
ATOM 820 N N . GLU A 1 105 ? 13.566 10.203 -11.414 1.00 96.19 105 GLU A N 1
ATOM 821 C CA . GLU A 1 105 ? 14.551 10.677 -10.432 1.00 96.19 105 GLU A CA 1
ATOM 822 C C . GLU A 1 105 ? 14.864 9.659 -9.332 1.00 96.19 105 GLU A C 1
ATOM 824 O O . GLU A 1 105 ? 15.922 9.745 -8.712 1.00 96.19 105 GLU A O 1
ATOM 829 N N . VAL A 1 106 ? 13.976 8.691 -9.079 1.00 95.81 106 VAL A N 1
ATOM 830 C CA . VAL A 1 106 ? 14.142 7.717 -7.987 1.00 95.81 106 VAL A CA 1
ATOM 831 C C . VAL A 1 106 ? 14.242 6.295 -8.518 1.00 95.81 106 VAL A C 1
ATOM 833 O O . VAL A 1 106 ? 15.230 5.610 -8.255 1.00 95.81 106 VAL A O 1
ATOM 836 N N . TYR A 1 107 ? 13.240 5.832 -9.270 1.00 95.75 107 TYR A N 1
ATOM 837 C CA . TYR A 1 107 ? 13.197 4.429 -9.688 1.00 95.75 107 TYR A CA 1
ATOM 838 C C . TYR A 1 107 ? 14.242 4.107 -10.758 1.00 95.75 107 TYR A C 1
ATOM 840 O O . TYR A 1 107 ? 14.973 3.127 -10.614 1.00 95.75 107 TYR A O 1
ATOM 848 N N . MET A 1 108 ? 14.350 4.920 -11.811 1.00 96.06 108 MET A N 1
ATOM 849 C CA . MET A 1 108 ? 15.308 4.669 -12.891 1.00 96.06 108 MET A CA 1
ATOM 850 C C . MET A 1 108 ? 16.765 4.641 -12.397 1.00 96.06 108 MET A C 1
ATOM 852 O O . MET A 1 108 ? 17.450 3.664 -12.708 1.00 96.06 108 MET A O 1
ATOM 856 N N . PRO A 1 109 ? 17.266 5.620 -11.612 1.00 97.06 109 PRO A N 1
ATOM 857 C CA . PRO A 1 109 ? 18.643 5.585 -11.122 1.00 97.06 109 PRO A CA 1
ATOM 858 C C . PRO A 1 109 ? 18.903 4.382 -10.218 1.00 97.06 109 PRO A C 1
ATOM 860 O O . PRO A 1 109 ? 19.884 3.676 -10.424 1.00 97.06 109 PRO A O 1
ATOM 863 N N . LEU A 1 110 ? 17.981 4.077 -9.298 1.00 97.38 110 LEU A N 1
ATOM 864 C CA . LEU A 1 110 ? 18.112 2.935 -8.392 1.00 97.38 110 LEU A CA 1
ATOM 865 C C . LEU A 1 110 ? 18.269 1.608 -9.150 1.00 97.38 110 LEU A C 1
ATOM 867 O O . LEU A 1 110 ? 19.110 0.779 -8.798 1.00 97.38 110 LEU A O 1
ATOM 871 N N . TYR A 1 111 ? 17.478 1.400 -10.206 1.00 97.38 111 TYR A N 1
ATOM 872 C CA . TYR A 1 111 ? 17.600 0.196 -11.026 1.00 97.38 111 TYR A CA 1
ATOM 873 C C . TYR A 1 111 ? 18.896 0.180 -11.837 1.00 97.38 111 TYR A C 1
ATOM 875 O O . TYR A 1 111 ? 19.537 -0.864 -11.891 1.00 97.38 111 TYR A O 1
ATOM 883 N N . LYS A 1 112 ? 19.322 1.313 -12.409 1.00 96.69 112 LYS A N 1
ATOM 884 C CA . LYS A 1 112 ? 20.597 1.414 -13.144 1.00 96.69 112 LYS A CA 1
ATOM 885 C C . LYS A 1 112 ? 21.825 1.190 -12.260 1.00 96.69 112 LYS A C 1
ATOM 887 O O . LYS A 1 112 ? 22.839 0.707 -12.750 1.00 96.69 112 LYS A O 1
ATOM 892 N N . GLU A 1 113 ? 21.745 1.551 -10.982 1.00 97.50 113 GLU A N 1
ATOM 893 C CA . GLU A 1 113 ? 22.794 1.290 -9.988 1.00 97.50 113 GLU A CA 1
ATOM 894 C C . GLU A 1 113 ? 22.856 -0.186 -9.575 1.00 97.50 113 GLU A C 1
ATOM 896 O O . GLU A 1 113 ? 23.919 -0.672 -9.190 1.00 97.50 113 GLU A O 1
ATOM 901 N N . THR A 1 114 ? 21.727 -0.894 -9.650 1.00 97.62 114 THR A N 1
ATOM 902 C CA . THR A 1 114 ? 21.593 -2.266 -9.138 1.00 97.62 114 THR A CA 1
ATOM 903 C C . THR A 1 114 ? 21.740 -3.324 -10.228 1.00 97.62 114 THR A C 1
ATOM 905 O O . THR A 1 114 ? 22.327 -4.374 -9.982 1.00 97.62 114 THR A O 1
ATOM 908 N N . TYR A 1 115 ? 21.203 -3.060 -11.416 1.00 97.44 115 TYR A N 1
ATOM 909 C CA . TYR A 1 115 ? 21.127 -4.004 -12.522 1.00 97.44 115 TYR A CA 1
ATOM 910 C C . TYR A 1 115 ? 21.876 -3.471 -13.740 1.00 97.44 115 TYR A C 1
ATOM 912 O O . TYR A 1 115 ? 21.873 -2.275 -14.049 1.00 97.44 115 TYR A O 1
ATOM 920 N N . SER A 1 116 ? 22.491 -4.385 -14.477 1.00 97.06 116 SER A N 1
ATOM 921 C CA . SER A 1 116 ? 22.958 -4.130 -15.833 1.00 97.06 116 SER A CA 1
ATOM 922 C C . SER A 1 116 ? 21.789 -4.096 -16.821 1.00 97.06 116 SER A C 1
ATOM 924 O O . SER A 1 116 ? 20.698 -4.609 -16.564 1.00 97.06 116 SER A O 1
ATOM 926 N N . HIS A 1 117 ? 22.029 -3.511 -17.996 1.00 96.50 117 HIS A N 1
ATOM 927 C CA . HIS A 1 117 ? 21.015 -3.455 -19.051 1.00 96.50 117 HIS A CA 1
ATOM 928 C C . HIS A 1 117 ? 20.569 -4.851 -19.505 1.00 96.50 117 HIS A C 1
ATOM 930 O O . HIS A 1 117 ? 19.380 -5.079 -19.718 1.00 96.50 117 HIS A O 1
ATOM 936 N N . ASP A 1 118 ? 21.497 -5.802 -19.611 1.00 96.75 118 ASP A N 1
ATOM 937 C CA . ASP A 1 118 ? 21.168 -7.160 -20.050 1.00 96.75 118 ASP A CA 1
ATOM 938 C C . ASP A 1 118 ? 20.338 -7.918 -19.003 1.00 96.75 118 ASP A C 1
ATOM 940 O O . ASP A 1 118 ? 19.357 -8.565 -19.368 1.00 96.75 118 ASP A O 1
ATOM 944 N N . GLU A 1 119 ? 20.619 -7.744 -17.707 1.00 98.06 119 GLU A N 1
ATOM 945 C CA . GLU A 1 119 ? 19.767 -8.287 -16.636 1.00 98.06 119 GLU A CA 1
ATOM 946 C C . GLU A 1 119 ? 18.348 -7.708 -16.695 1.00 98.06 119 GLU A C 1
ATOM 948 O O . GLU A 1 119 ? 17.370 -8.435 -16.525 1.00 98.06 119 GLU A O 1
ATOM 953 N N . VAL A 1 120 ? 18.200 -6.415 -16.999 1.00 98.31 120 VAL A N 1
ATOM 954 C CA . VAL A 1 120 ? 16.871 -5.808 -17.158 1.00 98.31 120 VAL A CA 1
ATOM 955 C C . VAL A 1 120 ? 16.122 -6.389 -18.356 1.00 98.31 120 VAL A C 1
ATOM 957 O O . VAL A 1 120 ? 14.934 -6.683 -18.226 1.00 98.31 120 VAL A O 1
ATOM 960 N N . LYS A 1 121 ? 16.785 -6.655 -19.487 1.00 97.25 121 LYS A N 1
ATOM 961 C CA . LYS A 1 121 ? 16.153 -7.349 -20.627 1.00 97.25 121 LYS A CA 1
ATOM 962 C C . LYS A 1 121 ? 15.704 -8.762 -20.266 1.00 97.25 121 LYS A C 1
ATOM 964 O O . LYS A 1 121 ? 14.627 -9.194 -20.690 1.00 97.25 121 LYS A O 1
ATOM 969 N N . GLU A 1 122 ? 16.501 -9.485 -19.483 1.00 98.25 122 GLU A N 1
ATOM 970 C CA . GLU A 1 122 ? 16.128 -10.812 -18.987 1.00 98.25 122 GLU A CA 1
ATOM 971 C C . GLU A 1 122 ? 14.908 -10.739 -18.059 1.00 98.25 122 GLU A C 1
ATOM 973 O O . GLU A 1 122 ? 13.971 -11.526 -18.217 1.00 98.25 122 GLU A O 1
ATOM 978 N N . LEU A 1 123 ? 14.858 -9.753 -17.157 1.00 98.25 123 LEU A N 1
ATOM 979 C CA . LEU A 1 123 ? 13.701 -9.514 -16.290 1.00 98.25 123 LEU A CA 1
ATOM 980 C C . LEU A 1 123 ? 12.449 -9.155 -17.097 1.00 98.25 123 LEU A C 1
ATOM 982 O O . LEU A 1 123 ? 11.384 -9.714 -16.835 1.00 98.25 123 LEU A O 1
ATOM 986 N N . VAL A 1 124 ? 12.561 -8.276 -18.097 1.00 98.12 124 VAL A N 1
ATOM 987 C CA . VAL A 1 124 ? 11.454 -7.947 -19.012 1.00 98.12 124 VAL A CA 1
ATOM 988 C C . VAL A 1 124 ? 10.959 -9.206 -19.719 1.00 98.12 124 VAL A C 1
ATOM 990 O O . VAL A 1 124 ? 9.760 -9.485 -19.709 1.00 98.12 124 VAL A O 1
ATOM 993 N N . THR A 1 125 ? 11.873 -10.011 -20.266 1.00 98.12 125 THR A N 1
ATOM 994 C CA . THR A 1 125 ? 11.540 -11.273 -20.945 1.00 98.12 125 THR A CA 1
ATOM 995 C C . THR A 1 125 ? 10.808 -12.233 -20.008 1.00 98.12 125 THR A C 1
ATOM 997 O O . THR A 1 125 ? 9.790 -12.825 -20.378 1.00 98.12 125 THR A O 1
ATOM 1000 N N . PHE A 1 126 ? 11.294 -12.378 -18.774 1.00 98.50 126 PHE A N 1
ATOM 1001 C CA . PHE A 1 126 ? 10.659 -13.228 -17.776 1.00 98.50 126 PHE A CA 1
ATOM 1002 C C . PHE A 1 126 ? 9.264 -12.719 -17.410 1.00 98.50 126 PHE A C 1
ATOM 1004 O O . PHE A 1 126 ? 8.301 -13.482 -17.518 1.00 98.50 126 PHE A O 1
ATOM 1011 N N . TYR A 1 127 ? 9.130 -11.453 -17.008 1.00 98.00 127 TYR A N 1
ATOM 1012 C CA . TYR A 1 127 ? 7.861 -10.896 -16.539 1.00 98.00 127 TYR A CA 1
ATOM 1013 C C . TYR A 1 127 ? 6.817 -10.729 -17.645 1.00 98.00 127 TYR A C 1
ATOM 1015 O O . TYR A 1 127 ? 5.625 -10.755 -17.344 1.00 98.00 127 TYR A O 1
ATOM 1023 N N . ASP A 1 128 ? 7.217 -10.643 -18.915 1.00 97.44 128 ASP A N 1
ATOM 1024 C CA . ASP A 1 128 ? 6.270 -10.668 -20.033 1.00 97.44 128 ASP A CA 1
ATOM 1025 C C . ASP A 1 128 ? 5.778 -12.090 -20.375 1.00 97.44 128 ASP A C 1
ATOM 1027 O O . ASP A 1 128 ? 4.706 -12.268 -20.968 1.00 97.44 128 ASP A O 1
ATOM 1031 N N . SER A 1 129 ? 6.502 -13.130 -19.945 1.00 98.31 129 SER A N 1
ATOM 1032 C CA . SER A 1 129 ? 6.091 -14.521 -20.151 1.00 98.31 129 SER A CA 1
ATOM 1033 C C . SER A 1 129 ? 4.808 -14.878 -19.372 1.00 98.31 129 SER A C 1
ATOM 1035 O O . SER A 1 129 ? 4.509 -14.277 -18.335 1.00 98.31 129 SER A O 1
ATOM 1037 N N . PRO A 1 130 ? 4.057 -15.918 -19.792 1.00 98.06 130 PRO A N 1
ATOM 1038 C CA . PRO A 1 130 ? 2.895 -16.396 -19.039 1.00 98.06 130 PRO A CA 1
ATOM 1039 C C . PRO A 1 130 ? 3.219 -16.784 -17.588 1.00 98.06 130 PRO A C 1
ATOM 1041 O O . PRO A 1 130 ? 2.413 -16.557 -16.686 1.00 98.06 130 PRO A O 1
ATOM 1044 N N . VAL A 1 131 ? 4.405 -17.356 -17.349 1.00 97.88 131 VAL A N 1
ATOM 1045 C CA . VAL A 1 131 ? 4.853 -17.742 -16.002 1.00 97.88 131 VAL A CA 1
ATOM 1046 C C . VAL A 1 131 ? 5.206 -16.510 -15.170 1.00 97.88 131 VAL A C 1
ATOM 1048 O O . VAL A 1 131 ? 4.841 -16.454 -13.997 1.00 97.88 131 VAL A O 1
ATOM 1051 N N . GLY A 1 132 ? 5.853 -15.505 -15.762 1.00 97.50 132 GLY A N 1
ATOM 1052 C CA . GLY A 1 132 ? 6.174 -14.246 -15.086 1.00 97.50 132 GLY A CA 1
ATOM 1053 C C . GLY A 1 132 ? 4.927 -13.469 -14.677 1.00 97.50 132 GLY A C 1
ATOM 1054 O O . GLY A 1 132 ? 4.782 -13.117 -13.508 1.00 97.50 132 GLY A O 1
ATOM 1055 N N . LYS A 1 133 ? 3.960 -13.316 -15.590 1.00 95.44 133 LYS A N 1
ATOM 1056 C CA . LYS A 1 133 ? 2.654 -12.697 -15.294 1.00 95.44 133 LYS A CA 1
ATOM 1057 C C . LYS A 1 133 ? 1.929 -13.414 -14.154 1.00 95.44 133 LYS A C 1
ATOM 1059 O O . LYS A 1 133 ? 1.488 -12.773 -13.203 1.00 95.44 133 LYS A O 1
ATOM 1064 N N . LYS A 1 134 ? 1.892 -14.752 -14.194 1.00 95.88 134 LYS A N 1
ATOM 1065 C CA . LYS A 1 134 ? 1.326 -15.565 -13.108 1.00 95.88 134 LYS A CA 1
ATOM 1066 C C . LYS A 1 134 ? 2.092 -15.394 -11.795 1.00 95.88 134 LYS A C 1
ATOM 1068 O O . LYS A 1 134 ? 1.479 -15.419 -10.735 1.00 95.88 134 LYS A O 1
ATOM 1073 N N . THR A 1 135 ? 3.412 -15.228 -11.848 1.00 95.62 135 THR A N 1
ATOM 1074 C CA . THR A 1 135 ? 4.240 -14.994 -10.656 1.00 95.62 135 THR A CA 1
ATOM 1075 C C . THR A 1 135 ? 3.862 -13.677 -9.988 1.00 95.62 135 THR A C 1
ATOM 1077 O O . THR A 1 135 ? 3.660 -13.664 -8.777 1.00 95.62 135 THR A O 1
ATOM 1080 N N . ILE A 1 136 ? 3.687 -12.601 -10.763 1.00 92.88 136 ILE A N 1
ATOM 1081 C CA . ILE A 1 136 ? 3.245 -11.298 -10.245 1.00 92.88 136 ILE A CA 1
ATOM 1082 C C . ILE A 1 136 ? 1.872 -11.427 -9.585 1.00 92.88 136 ILE A C 1
ATOM 1084 O O . ILE A 1 136 ? 1.730 -11.108 -8.404 1.00 92.88 136 ILE A O 1
ATOM 1088 N N . GLU A 1 137 ? 0.886 -11.961 -10.307 1.00 90.81 137 GLU A N 1
ATOM 1089 C CA . GLU A 1 137 ? -0.478 -12.134 -9.795 1.00 90.81 137 GLU A CA 1
ATOM 1090 C C . GLU A 1 137 ? -0.498 -12.995 -8.526 1.00 90.81 137 GLU A C 1
ATOM 1092 O O . GLU A 1 137 ? -1.138 -12.659 -7.529 1.00 90.81 137 GLU A O 1
ATOM 1097 N N . PHE A 1 138 ? 0.236 -14.105 -8.530 1.00 90.88 138 PHE A N 1
ATOM 1098 C CA . PHE A 1 138 ? 0.293 -14.994 -7.381 1.00 90.88 138 PHE A CA 1
ATOM 1099 C C . PHE A 1 138 ? 0.975 -14.318 -6.187 1.00 90.88 138 PHE A C 1
ATOM 1101 O O . PHE A 1 138 ? 0.450 -14.394 -5.079 1.00 90.88 138 PHE A O 1
ATOM 1108 N N . SER A 1 139 ? 2.080 -13.592 -6.400 1.00 89.12 139 SER A N 1
ATOM 1109 C CA . SER A 1 139 ? 2.825 -12.901 -5.336 1.00 89.12 139 SER A CA 1
ATOM 1110 C C . SER A 1 139 ? 1.968 -11.900 -4.554 1.00 89.12 139 SER A C 1
ATOM 1112 O O . SER A 1 139 ? 2.092 -11.816 -3.333 1.00 89.12 139 SER A O 1
ATOM 1114 N N . GLN A 1 140 ? 1.042 -11.212 -5.230 1.00 86.69 140 GLN A N 1
ATOM 1115 C CA . GLN A 1 140 ? 0.128 -10.251 -4.610 1.00 86.69 140 GLN A CA 1
ATOM 1116 C C . GLN A 1 140 ? -0.940 -10.935 -3.743 1.00 86.69 140 GLN A C 1
ATOM 1118 O O . GLN A 1 140 ? -1.360 -10.383 -2.731 1.00 86.69 140 GLN A O 1
ATOM 1123 N N . ASN A 1 141 ? -1.347 -12.155 -4.106 1.00 87.38 141 ASN A N 1
ATOM 1124 C CA . ASN A 1 141 ? -2.456 -12.865 -3.465 1.00 87.38 141 ASN A CA 1
ATOM 1125 C C . ASN A 1 141 ? -2.011 -13.944 -2.458 1.00 87.38 141 ASN A C 1
ATOM 1127 O O . ASN A 1 141 ? -2.843 -14.458 -1.708 1.00 87.38 141 ASN A O 1
ATOM 1131 N N . ILE A 1 142 ? -0.724 -14.319 -2.429 1.00 91.44 142 ILE A N 1
ATOM 1132 C CA . ILE A 1 142 ? -0.202 -15.361 -1.527 1.00 91.44 142 ILE A CA 1
ATOM 1133 C C . ILE A 1 142 ? -0.519 -15.067 -0.057 1.00 91.44 142 ILE A C 1
ATOM 1135 O O . ILE A 1 142 ? -1.032 -15.979 0.592 1.00 91.44 142 ILE A O 1
ATOM 1139 N N . PRO A 1 143 ? -0.245 -13.867 0.499 1.00 90.31 143 PRO A N 1
ATOM 1140 C CA . PRO A 1 143 ? -0.467 -13.631 1.923 1.00 90.31 143 PRO A CA 1
ATOM 1141 C C . PRO A 1 143 ? -1.929 -13.842 2.335 1.00 90.31 143 PRO A C 1
ATOM 1143 O O . PRO A 1 143 ? -2.193 -14.519 3.327 1.00 90.31 143 PRO A O 1
ATOM 1146 N N . GLU A 1 144 ? -2.879 -13.343 1.539 1.00 90.06 144 GLU A N 1
ATOM 1147 C CA . GLU A 1 144 ? -4.314 -13.520 1.786 1.00 90.06 144 GLU A CA 1
ATOM 1148 C C . GLU A 1 144 ? -4.727 -14.995 1.688 1.00 90.06 144 GLU A C 1
ATOM 1150 O O . GLU A 1 144 ? -5.376 -15.533 2.589 1.00 90.06 144 GLU A O 1
ATOM 1155 N N . GLN A 1 145 ? -4.300 -15.690 0.629 1.00 92.31 145 GLN A N 1
ATOM 1156 C CA . GLN A 1 145 ? -4.599 -17.112 0.449 1.00 92.31 145 GLN A CA 1
ATOM 1157 C C . GLN A 1 145 ? -3.993 -17.975 1.563 1.00 92.31 145 GLN A C 1
ATOM 1159 O O . GLN A 1 145 ? -4.636 -18.914 2.041 1.00 92.31 145 GLN A O 1
ATOM 1164 N N . ALA A 1 146 ? -2.768 -17.663 1.987 1.00 93.88 146 ALA A N 1
ATOM 1165 C CA . ALA A 1 146 ? -2.081 -18.348 3.073 1.00 93.88 146 ALA A CA 1
ATOM 1166 C C . ALA A 1 146 ? -2.787 -18.114 4.412 1.00 93.88 146 ALA A C 1
ATOM 1168 O O . ALA A 1 146 ? -2.989 -19.072 5.161 1.00 93.88 146 ALA A O 1
ATOM 1169 N N . ALA A 1 147 ? -3.214 -16.879 4.692 1.00 93.38 147 ALA A N 1
ATOM 1170 C CA . ALA A 1 147 ? -3.983 -16.546 5.886 1.00 93.38 147 ALA A CA 1
ATOM 1171 C C . ALA A 1 147 ? -5.309 -17.315 5.924 1.00 93.38 147 ALA A C 1
ATOM 1173 O O . ALA A 1 147 ? -5.588 -18.003 6.905 1.00 93.38 147 ALA A O 1
ATOM 1174 N N . LYS A 1 148 ? -6.073 -17.298 4.824 1.00 95.69 148 LYS A N 1
ATOM 1175 C CA . LYS A 1 148 ? -7.339 -18.035 4.710 1.00 95.69 148 LYS A CA 1
ATOM 1176 C C . LYS A 1 148 ? -7.159 -19.535 4.947 1.00 95.69 148 LYS A C 1
ATOM 1178 O O . LYS A 1 148 ? -7.863 -20.118 5.764 1.00 95.69 148 LYS A O 1
ATOM 1183 N N . LYS A 1 149 ? -6.184 -20.158 4.279 1.00 96.44 149 LYS A N 1
ATOM 1184 C CA . LYS A 1 149 ? -5.898 -21.593 4.453 1.00 96.44 149 LYS A CA 1
ATOM 1185 C C . LYS A 1 149 ? -5.411 -21.930 5.861 1.00 96.44 149 LYS A C 1
ATOM 1187 O O . LYS A 1 149 ? -5.685 -23.020 6.358 1.00 96.44 149 LYS A O 1
ATOM 1192 N N . SER A 1 150 ? -4.678 -21.018 6.496 1.00 96.62 150 SER A N 1
ATOM 1193 C CA . SER A 1 150 ? -4.232 -21.186 7.880 1.00 96.62 150 SER A CA 1
ATOM 1194 C C . SER A 1 150 ? -5.414 -21.133 8.841 1.00 96.62 150 SER A C 1
ATOM 1196 O O . SER A 1 150 ? -5.521 -22.016 9.683 1.00 96.62 150 SER A O 1
ATOM 1198 N N . ALA A 1 151 ? -6.326 -20.176 8.668 1.00 96.06 151 ALA A N 1
ATOM 1199 C CA . ALA A 1 151 ? -7.557 -20.082 9.449 1.00 96.06 151 ALA A CA 1
ATOM 1200 C C . ALA A 1 151 ? -8.409 -21.355 9.299 1.00 96.06 151 ALA A C 1
ATOM 1202 O O . ALA A 1 151 ? -8.689 -22.034 10.281 1.00 96.06 151 ALA A O 1
ATOM 1203 N N . GLU A 1 152 ? -8.688 -21.787 8.062 1.00 96.88 152 GLU A N 1
ATOM 1204 C CA . GLU A 1 152 ? -9.435 -23.028 7.782 1.00 96.88 152 GLU 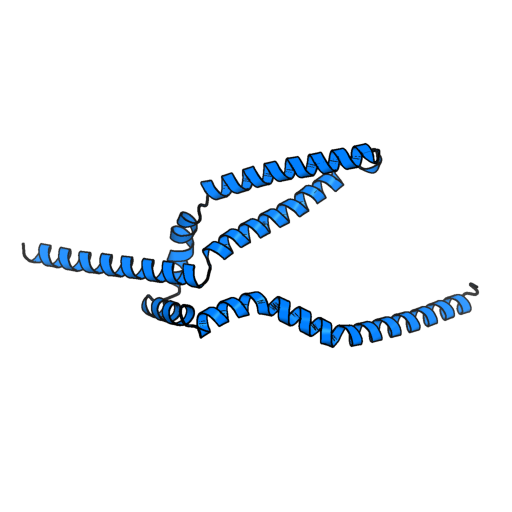A CA 1
ATOM 1205 C C . GLU A 1 152 ? -8.847 -24.259 8.497 1.00 96.88 152 GLU A C 1
ATOM 1207 O O . GLU A 1 152 ? -9.586 -25.134 8.951 1.00 96.88 152 GLU A O 1
ATOM 1212 N N . LYS A 1 153 ? -7.515 -24.336 8.600 1.00 97.38 153 LYS A N 1
ATOM 1213 C CA . LYS A 1 153 ? -6.817 -25.471 9.210 1.00 97.38 153 LYS A CA 1
ATOM 1214 C C . LYS A 1 153 ? -6.693 -25.369 10.730 1.00 97.38 153 LYS A C 1
ATOM 1216 O O . LYS A 1 153 ? -6.794 -26.388 11.411 1.00 97.38 153 LYS A O 1
ATOM 1221 N N . TYR A 1 154 ? -6.395 -24.184 11.251 1.00 97.81 154 TYR A N 1
ATOM 1222 C CA . TYR A 1 154 ? -5.977 -24.003 12.641 1.00 97.81 154 TYR A CA 1
ATOM 1223 C C . TYR A 1 154 ? -7.070 -23.409 13.532 1.00 97.81 154 TYR A C 1
ATOM 1225 O O . TYR A 1 154 ? -7.017 -23.638 14.739 1.00 97.81 154 TYR A O 1
ATOM 1233 N N . ASP A 1 155 ? -8.093 -22.749 12.983 1.00 97.00 155 ASP A N 1
ATOM 1234 C CA . ASP A 1 155 ? -9.195 -22.188 13.776 1.00 97.00 155 ASP A CA 1
ATOM 1235 C C . ASP A 1 155 ? -9.922 -23.238 14.627 1.00 97.00 155 ASP A C 1
ATOM 1237 O O . ASP A 1 155 ? -10.179 -22.949 15.796 1.00 97.00 155 ASP A O 1
ATOM 1241 N N . PRO A 1 156 ? -10.218 -24.465 14.140 1.00 97.62 156 PRO A N 1
ATOM 1242 C CA . PRO A 1 156 ? -10.838 -25.482 14.988 1.00 97.62 156 PRO A CA 1
ATOM 1243 C C . PRO A 1 156 ? -9.951 -25.860 16.182 1.00 97.62 156 PRO A C 1
ATOM 1245 O O . PRO A 1 156 ? -10.433 -25.937 17.307 1.00 97.62 156 PRO A O 1
ATOM 1248 N N . ILE A 1 157 ? -8.641 -26.005 15.954 1.00 97.50 157 ILE A N 1
ATOM 1249 C CA . ILE A 1 157 ? -7.661 -26.363 16.992 1.00 97.50 157 ILE A CA 1
ATOM 1250 C C . ILE A 1 157 ? -7.569 -25.249 18.041 1.00 97.50 157 ILE A C 1
ATOM 1252 O O . ILE A 1 157 ? -7.597 -25.514 19.244 1.00 97.50 157 ILE A O 1
ATOM 1256 N N . ILE A 1 158 ? -7.492 -23.996 17.586 1.00 97.00 158 ILE A N 1
ATOM 1257 C CA . ILE A 1 158 ? -7.465 -22.819 18.458 1.00 97.00 158 ILE A CA 1
ATOM 1258 C C . ILE A 1 158 ? -8.779 -22.719 19.242 1.00 97.00 158 ILE A C 1
ATOM 1260 O O . ILE A 1 158 ? -8.754 -22.505 20.453 1.00 97.00 158 ILE A O 1
ATOM 1264 N N . SER A 1 159 ? -9.925 -22.910 18.583 1.00 95.94 159 SER A N 1
ATOM 1265 C CA . SER A 1 159 ? -11.248 -22.864 19.213 1.00 95.94 159 SER A CA 1
ATOM 1266 C C . SER A 1 159 ? -11.391 -23.917 20.310 1.00 95.94 159 SER A C 1
ATOM 1268 O O . SER A 1 159 ? -11.898 -23.611 21.390 1.00 95.94 159 SER A O 1
ATOM 1270 N N . ASP A 1 160 ? -10.920 -25.137 20.064 1.00 97.69 160 ASP A N 1
ATOM 1271 C CA . ASP A 1 160 ? -10.992 -26.227 21.033 1.00 97.69 160 ASP A CA 1
ATOM 1272 C C . ASP A 1 160 ? -10.098 -25.966 22.248 1.00 97.69 160 ASP A C 1
ATOM 1274 O O . ASP A 1 160 ? -10.554 -26.125 23.383 1.00 97.69 160 ASP A O 1
ATOM 1278 N N . TYR A 1 161 ? -8.876 -25.465 22.035 1.00 97.69 161 TYR A N 1
ATOM 1279 C CA . TYR A 1 161 ? -8.013 -25.022 23.131 1.00 97.69 161 TYR A CA 1
ATOM 1280 C C . TYR A 1 161 ? -8.668 -23.903 23.953 1.00 97.69 161 TYR A C 1
ATOM 1282 O O . TYR A 1 161 ? -8.731 -23.998 25.175 1.00 97.69 161 TYR A O 1
ATOM 1290 N N . VAL A 1 162 ? -9.226 -22.874 23.305 1.00 97.19 162 VAL A N 1
ATOM 1291 C CA . VAL A 1 162 ? -9.891 -21.758 23.999 1.00 97.19 162 VAL A CA 1
ATOM 1292 C C . VAL A 1 162 ? -11.077 -22.249 24.835 1.00 97.19 162 VAL A C 1
ATOM 1294 O O . VAL A 1 162 ? -11.208 -21.855 25.994 1.00 97.19 162 VAL A O 1
ATOM 1297 N N . LYS A 1 163 ? -11.924 -23.136 24.297 1.00 96.94 163 LYS A N 1
ATOM 1298 C CA . LYS A 1 163 ? -13.049 -23.728 25.049 1.00 96.94 163 LYS A CA 1
ATOM 1299 C C . LYS A 1 163 ? -12.569 -24.522 26.263 1.00 96.94 163 LYS A C 1
ATOM 1301 O O . LYS A 1 163 ? -13.168 -24.409 27.338 1.00 96.94 163 LYS A O 1
ATOM 1306 N N . LEU A 1 164 ? -11.505 -25.308 26.095 1.00 96.88 164 LEU A N 1
ATOM 1307 C CA . LEU A 1 164 ? -10.892 -26.067 27.181 1.00 96.88 164 LEU A CA 1
ATOM 1308 C C . LEU A 1 164 ? -10.365 -25.122 28.266 1.00 96.88 164 LEU A C 1
ATOM 1310 O O . LEU A 1 164 ? -10.785 -25.228 29.417 1.00 96.88 164 LEU A O 1
ATOM 1314 N N . SER A 1 165 ? -9.548 -24.135 27.891 1.00 96.81 165 SER A N 1
ATOM 1315 C CA . SER A 1 165 ? -8.980 -23.163 28.827 1.00 96.81 165 SER A CA 1
ATOM 1316 C C . SER A 1 165 ? -10.052 -22.361 29.565 1.00 96.81 165 SER A C 1
ATOM 1318 O O . SER A 1 165 ? -9.924 -22.148 30.768 1.00 96.81 165 SER A O 1
ATOM 1320 N N . ILE A 1 166 ? -11.133 -21.938 28.899 1.00 96.75 166 ILE A N 1
ATOM 1321 C CA . ILE A 1 166 ? -12.256 -21.256 29.567 1.00 96.75 166 ILE A CA 1
ATOM 1322 C C . ILE A 1 166 ? -12.879 -22.168 30.629 1.00 96.75 166 ILE A C 1
ATOM 1324 O O . ILE A 1 166 ? -13.109 -21.734 31.758 1.00 96.75 166 ILE A O 1
ATOM 1328 N N . SER A 1 167 ? -13.134 -23.430 30.282 1.00 96.88 167 SER A N 1
ATOM 1329 C CA . SER A 1 167 ? -13.758 -24.396 31.192 1.00 96.88 167 SER A CA 1
ATOM 1330 C C . SER A 1 167 ? -12.887 -24.660 32.423 1.00 96.88 167 SER A C 1
ATOM 1332 O O . SER A 1 167 ? -13.388 -24.646 33.549 1.00 96.88 167 SER A O 1
ATOM 1334 N N . GLU A 1 168 ? -11.579 -24.831 32.224 1.00 97.31 168 GLU A N 1
ATOM 1335 C CA . GLU A 1 168 ? -10.600 -25.007 33.301 1.00 97.31 168 GLU A CA 1
ATOM 1336 C C . GLU A 1 168 ? -10.526 -23.774 34.211 1.00 97.31 168 GLU A C 1
ATOM 1338 O O . GLU A 1 168 ? -10.602 -23.901 35.433 1.00 97.31 168 GLU A O 1
ATOM 1343 N N . ASN A 1 169 ? -10.460 -22.570 33.637 1.00 96.88 169 ASN A N 1
ATOM 1344 C CA . ASN A 1 169 ? -10.385 -21.335 34.419 1.00 96.88 169 ASN A CA 1
ATOM 1345 C C . ASN A 1 169 ? -11.672 -21.067 35.214 1.00 96.88 169 ASN A C 1
ATOM 1347 O O . ASN A 1 169 ? -11.599 -20.661 36.371 1.00 96.88 169 ASN A O 1
ATOM 1351 N N . ILE A 1 170 ? -12.853 -21.358 34.657 1.00 97.00 170 ILE A N 1
ATOM 1352 C CA . ILE A 1 170 ? -14.117 -21.280 35.410 1.00 97.00 170 ILE A CA 1
ATOM 1353 C C . ILE A 1 170 ? -14.104 -22.253 36.596 1.00 97.00 170 ILE A C 1
ATOM 1355 O O . ILE A 1 170 ? -14.568 -21.901 37.682 1.00 97.00 170 ILE A O 1
ATOM 1359 N N . ALA A 1 171 ? -13.586 -23.471 36.413 1.00 96.81 171 ALA A N 1
ATOM 1360 C CA . ALA A 1 171 ? -13.486 -24.445 37.496 1.00 96.81 171 ALA A CA 1
ATOM 1361 C C . ALA A 1 171 ? -12.541 -23.964 38.611 1.00 96.81 171 ALA A C 1
ATOM 1363 O O . ALA A 1 171 ? -12.879 -24.092 39.790 1.00 96.81 171 ALA A O 1
ATOM 1364 N N . LEU A 1 172 ? -11.405 -23.359 38.248 1.00 96.56 172 LEU A N 1
ATOM 1365 C CA . LEU A 1 172 ? -10.471 -22.757 39.202 1.00 96.56 172 LEU A CA 1
ATOM 1366 C C . LEU A 1 172 ? -11.119 -21.611 39.986 1.00 96.56 172 LEU A C 1
ATOM 1368 O O . LEU A 1 172 ? -11.078 -21.627 41.213 1.00 96.56 172 LEU A O 1
ATOM 1372 N N . VAL A 1 173 ? -11.804 -20.682 39.312 1.00 96.56 173 VAL A N 1
ATOM 1373 C CA . VAL A 1 173 ? -12.510 -19.571 39.978 1.00 96.56 173 VAL A CA 1
ATOM 1374 C C . VAL A 1 173 ? -13.584 -20.087 40.937 1.00 96.56 173 VAL A C 1
ATOM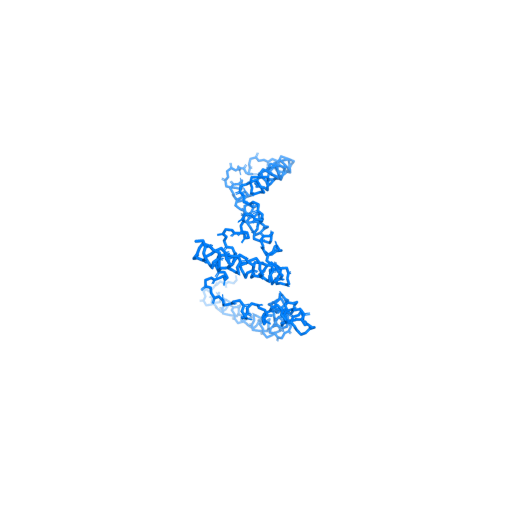 1376 O O . VAL A 1 173 ? -13.658 -19.634 42.075 1.00 96.56 173 VAL A O 1
ATOM 1379 N N . LYS A 1 174 ? -14.394 -21.074 40.528 1.00 94.81 174 LYS A N 1
ATOM 1380 C CA . LYS A 1 174 ? -15.410 -21.681 41.410 1.00 94.81 174 LYS A CA 1
ATOM 1381 C C . LYS A 1 174 ? -14.792 -22.315 42.654 1.00 94.81 174 LYS A C 1
ATOM 1383 O O . LYS A 1 174 ? -15.348 -22.197 43.748 1.00 94.81 174 LYS A O 1
ATOM 1388 N N . LYS A 1 175 ? -13.649 -22.983 42.490 1.00 95.56 175 LYS A N 1
ATOM 1389 C CA . LYS A 1 175 ? -12.897 -23.550 43.609 1.00 95.56 175 LYS A CA 1
ATOM 1390 C C . LYS A 1 175 ? -12.404 -22.447 44.547 1.00 95.56 175 LYS A C 1
ATOM 1392 O O . LYS A 1 175 ? -12.661 -22.528 45.739 1.00 95.56 175 LYS A O 1
ATOM 1397 N N . GLU A 1 176 ? -11.792 -21.390 44.018 1.00 95.38 176 GLU A N 1
ATOM 1398 C CA . GLU A 1 176 ? -11.323 -20.255 44.823 1.00 95.38 176 GLU A CA 1
ATOM 1399 C C . GLU A 1 176 ? -12.455 -19.532 45.562 1.00 95.38 176 GLU A C 1
ATOM 1401 O O . GLU A 1 176 ? -12.278 -19.137 46.714 1.00 95.38 176 GLU A O 1
ATOM 1406 N N . MET A 1 177 ? -13.620 -19.367 44.928 1.00 94.62 177 MET A N 1
ATOM 1407 C CA . MET A 1 177 ? -14.814 -18.818 45.579 1.00 94.62 177 MET A CA 1
ATOM 1408 C C . MET A 1 177 ? -15.238 -19.690 46.764 1.00 94.62 177 MET A C 1
ATOM 1410 O O . MET A 1 177 ? -15.409 -19.180 47.872 1.00 94.62 177 MET A O 1
ATOM 1414 N N . THR A 1 178 ? -15.308 -21.007 46.548 1.00 95.31 178 THR A N 1
ATOM 1415 C CA . THR A 1 178 ? -15.645 -21.986 47.592 1.00 95.31 178 THR A CA 1
ATOM 1416 C C . THR A 1 178 ? -14.641 -21.935 48.747 1.00 95.31 178 THR A C 1
ATOM 1418 O O . THR A 1 178 ? -15.047 -21.816 49.902 1.00 95.31 178 THR A O 1
ATOM 1421 N N . ASP A 1 179 ? -13.338 -21.938 48.448 1.00 94.75 179 ASP A N 1
ATOM 1422 C CA . ASP A 1 179 ? -12.253 -21.877 49.440 1.00 94.75 179 ASP A CA 1
ATOM 1423 C C . ASP A 1 179 ? -12.275 -20.562 50.250 1.00 94.75 179 ASP A C 1
ATOM 1425 O O . ASP A 1 179 ? -11.807 -20.516 51.389 1.00 94.75 179 ASP A O 1
ATOM 1429 N N . LYS A 1 180 ? -12.847 -19.487 49.689 1.00 94.69 180 LYS A N 1
ATOM 1430 C CA . LYS A 1 180 ? -13.020 -18.175 50.341 1.00 94.69 180 LYS A CA 1
ATOM 1431 C C . LYS A 1 180 ? -14.375 -17.996 51.037 1.00 94.69 180 LYS A C 1
ATOM 1433 O O . LYS A 1 180 ? -14.615 -16.927 51.594 1.00 94.69 180 LYS A O 1
ATOM 1438 N N . GLY A 1 181 ? -15.260 -18.995 51.009 1.00 92.12 181 GLY A N 1
ATOM 1439 C CA . GLY A 1 181 ? -16.612 -18.890 51.572 1.00 92.12 181 GLY A CA 1
ATOM 1440 C C . GLY A 1 181 ? -17.531 -17.929 50.808 1.00 92.12 181 GLY A C 1
ATOM 1441 O O . GLY A 1 181 ? -18.509 -17.439 51.369 1.00 92.12 181 GLY A O 1
ATOM 1442 N N . LEU A 1 182 ? -17.207 -17.640 49.547 1.00 77.81 182 LEU A N 1
ATOM 1443 C CA . LEU A 1 182 ? -18.025 -16.841 48.643 1.00 77.81 182 LEU A CA 1
ATOM 1444 C C . LEU A 1 182 ? -18.950 -17.809 47.886 1.00 77.81 182 LEU A C 1
ATOM 1446 O O . LEU A 1 182 ? -18.460 -18.656 47.139 1.00 77.81 182 LEU A O 1
ATOM 1450 N N . GLN A 1 183 ? -20.264 -17.725 48.122 1.00 67.06 183 GLN A N 1
ATOM 1451 C CA . GLN A 1 183 ? -21.277 -18.422 47.315 1.00 67.06 183 GLN A CA 1
ATOM 1452 C C . GLN A 1 183 ? -21.716 -17.553 46.140 1.00 67.06 183 GLN A C 1
ATOM 1454 O O . GLN A 1 183 ? -21.968 -16.349 46.372 1.00 67.06 183 GLN A O 1
#

Sequence (183 aa):
MKIFLAIALLLASFTSMADSYDDDLKKLFELTGVKNNYAGLNNVIINQMQAGFFQAADQNIDAKTLTEDQKKQVGEMLKARFGEMVKGYQSYISEKMPYETVEAEVYMPLYKETYSHDEVKELVTFYDSPVGKKTIEFSQNIPEQAAKKSAEKYDPIISDYVKLSISENIALVKKEMTDKGLQ

pLDDT: mean 90.58, std 12.31, range [48.75, 98.5]

Secondary structure (DSSP, 8-state):
-HHHHHHHHHHHHHHHHHHHHHHHHHHHHHHHTHHHHHHHHHHHHHHHHHHHHHHHHHHHS-GGGS-HHHHHHHHHHHHHHHHHHHHHHHHHHHHHS-HHHHIIIIIHHHHHHH--HHHHHHHHHHHHSHHHHHHHHHHHHHHHHHHHH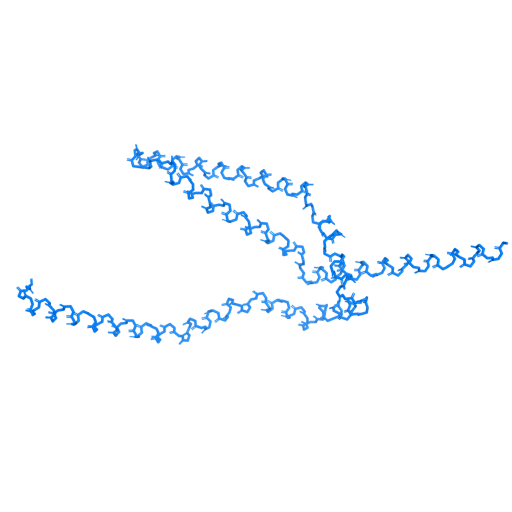HHHHHHHHHHHHHHHHHHHHHHHHHHHHHHTT--

Foldseek 3Di:
DVVVVVVVVVVVVVVVVVVLLLVLLVLLCVLLVVVVVVVVVLVVVLVVVVVVLVVVVVVPDPCVPDDPVRVVVVVVVSVVVSVVVSVVVVVVCCVPPNPVCCCVPPVSVVCVVPDDSVVSVVSSVQSVDPVNSVVSVCVVCVVVVVVVVCCVPCVVVVVVVVVVVVVVVVVVVVVVCVVVVHD